Protein 2XRH (pdb70)

Secondary structure (DSSP, 8-state):
---------SSTTS-HHHHHHTTTTS-GGGHHHHHHHHHHHHHHS-HHHHHHHHHHHHHHHHHHHTTS-HHHHHHHHHHHHHHHHHTT----SSTTGGG-

CATH classification: 1.20.120.1430

Radius of gyration: 14.12 Å; Cα contacts (8 Å, |Δi|>4): 79; chains: 1; bounding box: 25×42×30 Å

Sequence (100 aa):
AIDPFTMAKDFSKTSDEDLAKMAGVVAPQDIVDYTKELKKKRMEEKMPEDKKRKAFHKQLHEYATKKNTDKMTVADFEEARQKAVKEALKKGNMEDMDDDFGLRS

Organism: Helicobacter pylori (strain ATCC 700392 / 26695) (NCBI:txid85962)

Nearest PDB structures (foldseek):
  2xrh-assembly1_A-2  TM=1.010E+00  e=1.466E-14  Helicobacter pylori 26695
  6vj0-assembly1_A  TM=4.504E-01  e=1.082E+00  Moringa oleifera
  5dom-assembly1_A  TM=4.501E-01  e=2.202E+00  Moringa oleifera

Foldseek 3Di:
DPPPDDDDPACPPPDLVVLLLCQQPDALVHLQRSVVVLCVVLVPDDPVVSVVSLVSSLVNSCVVPVPPDPVVSLVRLVSNQVSCVVSVHDGAPDSSHSVD

B-factor: mean 22.18, std 10.64, range [7.32, 88.62]

Structure (mmCIF, N/CA/C/O backbone):
data_2XRH
#
_entry.id   2XRH
#
_cell.length_a   47.770
_cell.length_b   47.770
_cell.length_c   83.360
_cell.angle_alpha   90.00
_cell.angle_beta   90.00
_cell.angle_gamma   120.00
#
_symmetry.space_group_name_H-M   'P 31 2 1'
#
loop_
_entity.id
_entity.type
_entity.pdbx_description
1 polymer 'PROTEIN HP0721'
2 non-polymer 'NICOTINIC ACID'
3 water water
#
loop_
_atom_site.group_PDB
_atom_site.id
_atom_site.type_symbol
_atom_site.label_atom_id
_atom_site.label_alt_id
_atom_site.label_comp_id
_atom_site.label_asym_id
_atom_site.label_entity_id
_atom_site.label_seq_id
_atom_site.pdbx_PDB_ins_code
_atom_site.Cartn_x
_atom_site.Cartn_y
_atom_site.Cartn_z
_atom_site.occupancy
_atom_site.B_iso_or_equiv
_atom_site.auth_seq_id
_atom_site.auth_comp_id
_atom_site.auth_asym_id
_atom_site.auth_atom_id
_atom_site.pdbx_PDB_model_num
ATOM 1 N N . ALA A 1 1 ? -8.511 35.832 10.983 1.00 39.98 13 ALA A N 1
ATOM 2 C CA . ALA A 1 1 ? -7.415 35.028 10.370 1.00 39.15 13 ALA A CA 1
ATOM 3 C C . ALA A 1 1 ? -6.547 35.873 9.429 1.00 39.09 13 ALA A C 1
ATOM 4 O O . ALA A 1 1 ? -6.040 35.370 8.416 1.00 39.42 13 ALA A O 1
ATOM 6 N N . ILE A 1 2 ? -6.380 37.160 9.748 1.00 38.03 14 ILE A N 1
ATOM 7 C CA . ILE A 1 2 ? -5.474 38.008 8.976 1.00 37.34 14 ILE A CA 1
ATOM 8 C C . ILE A 1 2 ? -4.026 37.822 9.491 1.00 35.91 14 ILE A C 1
ATOM 9 O O . ILE A 1 2 ? -3.064 38.252 8.841 1.00 36.76 14 ILE A O 1
ATOM 14 N N . ASP A 1 3 ? -3.884 37.213 10.669 1.00 33.78 15 ASP A N 1
ATOM 15 C CA . ASP A 1 3 ? -2.565 36.815 11.177 1.00 32.22 15 ASP A CA 1
ATOM 16 C C . ASP A 1 3 ? -1.895 35.879 10.163 1.00 32.38 15 ASP A C 1
ATOM 17 O O . ASP A 1 3 ? -2.472 34.832 9.832 1.00 31.56 15 ASP A O 1
ATOM 22 N N . PRO A 1 4 ? -0.684 36.245 9.658 1.00 32.61 16 PRO A N 1
ATOM 23 C CA . PRO A 1 4 ? -0.038 35.374 8.664 1.00 33.13 16 PRO A CA 1
ATOM 24 C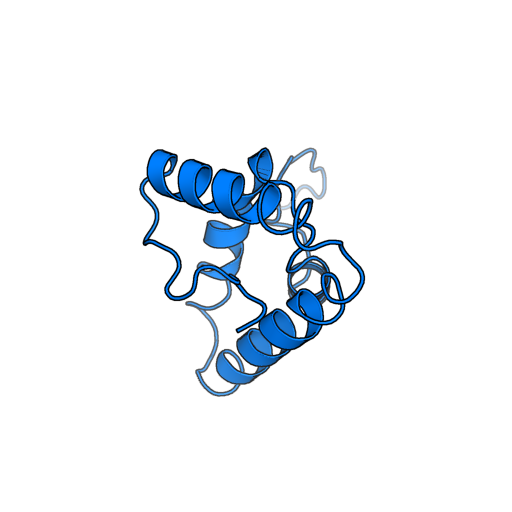 C . PRO A 1 4 ? 0.505 34.035 9.209 1.00 33.34 16 PRO A C 1
ATOM 25 O O . PRO A 1 4 ? 0.821 33.136 8.408 1.00 34.38 16 PRO A O 1
ATOM 29 N N . PHE A 1 5 ? 0.606 33.887 10.534 1.00 33.27 17 PHE A N 1
ATOM 30 C CA . PHE A 1 5 ? 1.057 32.624 11.127 1.00 33.29 17 PHE A CA 1
ATOM 31 C C . PHE A 1 5 ? 0.260 31.434 10.614 1.00 34.59 17 PHE A C 1
ATOM 32 O O . PHE A 1 5 ? -0.972 31.465 10.586 1.00 33.18 17 PHE A O 1
ATOM 40 N N . THR A 1 6 ? 0.942 30.357 10.255 1.00 36.50 18 THR A N 1
ATOM 41 C CA . THR A 1 6 ? 0.227 29.088 10.099 1.00 38.35 18 THR A CA 1
ATOM 42 C C . THR A 1 6 ? 1.138 27.891 10.363 1.00 38.93 18 THR A C 1
ATOM 43 O O . THR A 1 6 ? 2.324 27.934 10.060 1.00 39.38 18 THR A O 1
ATOM 47 N N . MET A 1 7 ? 0.557 26.855 10.967 1.00 40.07 19 MET A N 1
ATOM 48 C CA . MET A 1 7 ? 1.192 25.531 11.122 1.00 40.78 19 MET A CA 1
ATOM 49 C C . MET A 1 7 ? 0.223 24.408 10.681 1.00 41.56 19 MET A C 1
ATOM 50 O O . MET A 1 7 ? 0.183 23.329 11.298 1.00 42.36 19 MET A O 1
ATOM 55 N N . ALA A 1 8 ? -0.539 24.653 9.614 1.00 41.71 20 ALA A N 1
ATOM 56 C CA . ALA A 1 8 ? -1.536 23.683 9.119 1.00 41.52 20 ALA A CA 1
ATOM 57 C C . ALA A 1 8 ? -0.887 22.531 8.321 1.00 40.93 20 ALA A C 1
ATOM 58 O O . ALA A 1 8 ? -0.132 22.766 7.376 1.00 41.52 20 ALA A O 1
ATOM 60 N N . LYS A 1 9 ? -1.165 21.289 8.700 1.00 39.81 21 LYS A N 1
ATOM 61 C CA . LYS A 1 9 ? -0.740 20.154 7.875 1.00 39.26 21 LYS A CA 1
ATOM 62 C 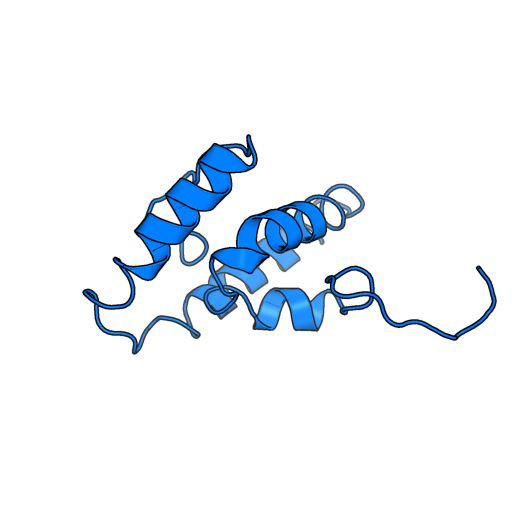C . LYS A 1 9 ? -1.863 19.850 6.898 1.00 37.36 21 LYS A C 1
ATOM 63 O O . LYS A 1 9 ? -2.702 18.968 7.125 1.00 38.43 21 LYS A O 1
ATOM 69 N N . ASP A 1 10 ? -1.888 20.603 5.812 1.00 35.17 22 ASP A N 1
ATOM 70 C CA . ASP A 1 10 ? -2.879 20.382 4.774 1.00 33.74 22 ASP A CA 1
ATOM 71 C C . ASP A 1 10 ? -2.415 21.021 3.457 1.00 31.04 22 ASP A C 1
ATOM 72 O O . ASP A 1 10 ? -1.268 21.472 3.333 1.00 31.99 22 ASP A O 1
ATOM 77 N N . PHE A 1 11 ? -3.318 21.040 2.483 1.00 27.38 23 PHE A N 1
ATOM 78 C CA . PHE A 1 11 ? -3.073 21.560 1.153 1.00 23.79 23 PHE A CA 1
ATOM 79 C C . PHE A 1 11 ? -3.826 22.862 0.952 1.00 22.98 23 PHE A C 1
ATOM 80 O O . PHE A 1 11 ? -3.904 23.364 -0.157 1.00 20.69 23 PHE A O 1
ATOM 88 N N . SER A 1 12 ? -4.355 23.443 2.027 1.00 23.23 24 SER A N 1
ATOM 89 C CA . SER A 1 12 ? -5.122 24.693 1.869 1.00 24.39 24 SER A CA 1
ATOM 90 C C . SER A 1 12 ? -4.256 25.906 1.430 1.00 24.52 24 SER A C 1
ATOM 91 O O . SER A 1 12 ? -4.778 26.867 0.862 1.00 25.54 24 SER A O 1
ATOM 94 N N . LYS A 1 13 ? -2.956 25.875 1.692 1.00 24.69 25 LYS A N 1
ATOM 95 C CA . LYS A 1 13 ? -2.065 26.980 1.303 1.00 26.39 25 LYS A CA 1
ATOM 96 C C . LYS A 1 13 ? -1.247 26.702 0.040 1.00 25.11 25 LYS A C 1
ATOM 97 O O . LYS A 1 13 ? -0.457 27.535 -0.404 1.00 25.33 25 LYS A O 1
ATOM 103 N N . THR A 1 14 ? -1.426 25.517 -0.542 1.00 22.79 26 THR A N 1
ATOM 104 C CA . THR A 1 14 ? -0.657 25.113 -1.719 1.00 21.49 26 THR A CA 1
ATOM 105 C C . THR A 1 14 ? -1.294 25.720 -2.959 1.00 19.60 26 THR A C 1
ATOM 106 O O . THR A 1 14 ? -2.512 25.686 -3.098 1.00 19.70 26 THR A O 1
ATOM 110 N N . SER A 1 15 ? -0.473 26.216 -3.881 1.00 18.82 27 SER A N 1
ATOM 111 C CA . SER A 1 15 ? -0.973 26.760 -5.130 1.00 18.66 27 SER A CA 1
ATOM 112 C C . SER A 1 15 ? -1.591 25.681 -6.002 1.00 18.30 27 SER A C 1
ATOM 113 O O . SER A 1 15 ? -1.259 24.497 -5.847 1.00 17.68 27 SER A O 1
ATOM 116 N N . ASP A 1 16 ? -2.513 26.065 -6.883 1.00 17.24 28 ASP A N 1
ATOM 117 C CA . ASP A 1 16 ? -3.100 25.133 -7.853 1.00 18.78 28 ASP A CA 1
ATOM 118 C C . ASP A 1 16 ? -1.987 24.407 -8.625 1.00 17.91 28 ASP A C 1
ATOM 119 O O . ASP A 1 16 ? -2.058 23.191 -8.866 1.00 16.63 28 ASP A O 1
ATOM 124 N N . GLU A 1 17 ? -0.968 25.159 -9.017 1.00 19.12 29 GLU A N 1
ATOM 125 C CA . GLU A 1 17 ? 0.212 24.634 -9.742 1.00 18.80 29 GLU A CA 1
ATOM 126 C C . GLU A 1 17 ? 0.847 23.507 -9.007 1.00 18.12 29 GLU A C 1
ATOM 127 O O . GLU A 1 17 ? 1.043 22.415 -9.572 1.00 18.05 29 GLU A O 1
ATOM 133 N N . ASP A 1 18 ? 1.180 23.773 -7.748 1.00 17.45 30 ASP A N 1
ATOM 134 C CA . ASP A 1 18 ? 1.835 22.781 -6.929 1.00 17.60 30 ASP A CA 1
ATOM 135 C C . ASP A 1 18 ? 0.934 21.601 -6.632 1.00 16.47 30 ASP A C 1
ATOM 136 O O . ASP A 1 18 ? 1.432 20.479 -6.518 1.00 15.87 30 ASP A O 1
ATOM 141 N N . LEU A 1 19 ? -0.374 21.804 -6.501 1.00 14.70 31 LEU A N 1
ATOM 142 C CA . LEU A 1 19 ? -1.281 20.663 -6.333 1.00 14.96 31 LEU A CA 1
ATOM 143 C C . LEU A 1 19 ? -1.270 19.785 -7.581 1.00 14.64 31 LEU A C 1
ATOM 144 O O . LEU A 1 19 ? -1.267 18.541 -7.493 1.00 15.23 31 LEU A O 1
ATOM 149 N N . ALA A 1 20 ? -1.296 20.406 -8.759 1.00 14.14 32 ALA A N 1
ATOM 150 C CA . ALA A 1 20 ? -1.191 19.621 -9.994 1.00 14.69 32 ALA A CA 1
ATOM 151 C C . ALA A 1 20 ? 0.126 18.842 -10.085 1.00 14.25 32 ALA A C 1
ATOM 152 O O . ALA A 1 20 ? 0.117 17.655 -10.441 1.00 14.15 32 ALA A O 1
ATOM 154 N N . LYS A 1 21 ? 1.243 19.473 -9.735 1.00 13.60 33 LYS A N 1
ATOM 155 C CA . LYS A 1 21 ? 2.572 18.866 -9.861 1.00 14.08 33 LYS A CA 1
ATOM 156 C C . LYS A 1 21 ? 2.790 17.642 -8.965 1.00 13.19 33 LYS A C 1
ATOM 157 O O . LYS A 1 21 ? 3.637 16.819 -9.261 1.00 14.27 33 LYS A O 1
ATOM 163 N N . MET A 1 22 ? 2.007 17.531 -7.909 1.00 11.59 34 MET A N 1
ATOM 164 C CA . MET A 1 22 ? 2.131 16.394 -6.980 1.00 11.86 34 MET A CA 1
ATOM 165 C C . MET A 1 22 ? 1.189 15.250 -7.372 1.00 11.02 34 MET A C 1
ATOM 166 O O . MET A 1 22 ? 1.161 14.216 -6.703 1.00 11.23 34 MET A O 1
ATOM 171 N N . ALA A 1 23 ? 0.429 15.403 -8.456 1.00 11.00 35 ALA A N 1
ATOM 172 C CA . ALA A 1 23 ? -0.475 14.325 -8.872 1.00 9.10 35 ALA A CA 1
ATOM 173 C C . ALA A 1 23 ? 0.293 13.040 -9.102 1.00 9.44 35 ALA A C 1
ATOM 174 O O . ALA A 1 23 ? 1.304 12.986 -9.768 1.00 10.23 35 ALA A O 1
ATOM 176 N N . GLY A 1 24 ? -0.228 11.988 -8.508 1.00 10.83 36 GLY A N 1
ATOM 177 C CA . GLY A 1 24 ? 0.385 10.637 -8.623 1.00 11.76 36 GLY A CA 1
ATOM 178 C C . GLY A 1 24 ? 1.455 10.315 -7.604 1.00 13.82 36 GLY A C 1
ATOM 179 O O . GLY A 1 24 ? 1.880 9.153 -7.502 1.00 16.52 36 GLY A O 1
ATOM 180 N N . VAL A 1 25 ? 1.905 11.308 -6.841 1.00 12.91 37 VAL A N 1
ATOM 181 C CA . VAL A 1 25 ? 2.963 11.133 -5.841 1.00 14.60 37 VAL A CA 1
ATOM 182 C C . VAL A 1 25 ? 2.506 11.380 -4.422 1.00 13.09 37 VAL A C 1
ATOM 183 O O . VAL A 1 25 ? 3.255 11.083 -3.498 1.00 15.45 37 VAL A O 1
ATOM 187 N N . VAL A 1 26 ? 1.289 11.887 -4.243 1.00 11.70 38 VAL A N 1
ATOM 188 C CA . VAL A 1 26 ? 0.778 12.172 -2.896 1.00 11.89 38 VAL A CA 1
ATOM 189 C C . VAL A 1 26 ? 0.655 10.824 -2.162 1.00 11.24 38 VAL A C 1
ATOM 190 O O . VAL A 1 26 ? 0.237 9.852 -2.741 1.00 11.95 38 VAL A O 1
ATOM 194 N N . ALA A 1 27 ? 1.034 10.790 -0.894 1.00 11.91 39 ALA A N 1
ATOM 195 C CA . ALA A 1 27 ? 0.990 9.545 -0.120 1.00 12.41 39 ALA A CA 1
ATOM 196 C C . ALA A 1 27 ? -0.458 9.130 0.109 1.00 11.61 39 ALA A C 1
ATOM 197 O O . ALA A 1 27 ? -1.332 9.984 0.258 1.00 12.14 39 ALA A O 1
ATOM 199 N N . PRO A 1 28 ? -0.738 7.833 0.100 1.00 12.03 40 PRO A N 1
ATOM 200 C CA . PRO A 1 28 ? -2.118 7.403 0.377 1.00 12.29 40 PRO A CA 1
ATOM 201 C C . PRO A 1 28 ? -2.698 7.998 1.655 1.00 12.69 40 PRO A C 1
ATOM 202 O O . PRO A 1 28 ? -3.886 8.294 1.697 1.00 12.83 40 PRO A O 1
ATOM 206 N N . GLN A 1 29 ? -1.888 8.143 2.693 1.00 12.74 41 GLN A N 1
ATOM 207 C CA . GLN A 1 29 ? -2.374 8.677 3.966 1.00 13.82 41 GLN A CA 1
ATOM 208 C C . GLN A 1 29 ? -2.872 10.123 3.837 1.00 13.04 41 GLN A C 1
ATOM 209 O O . GLN A 1 29 ? -3.575 10.592 4.688 1.00 14.80 41 GLN A O 1
ATOM 215 N N . ASP A 1 30 ? -2.467 10.809 2.755 1.00 13.62 42 ASP A N 1
ATOM 216 C CA . ASP A 1 30 ? -2.846 12.209 2.489 1.00 12.98 42 ASP A CA 1
ATOM 217 C C . ASP A 1 30 ? -3.816 12.339 1.334 1.00 12.31 42 ASP A C 1
ATOM 218 O O . ASP A 1 30 ? -4.238 13.469 1.045 1.00 12.57 42 ASP A O 1
ATOM 223 N N . ILE A 1 31 ? -4.266 11.221 0.773 1.00 12.39 43 ILE A N 1
ATOM 224 C CA . ILE A 1 31 ? -5.030 11.263 -0.466 1.00 11.18 43 ILE A CA 1
ATOM 225 C C . ILE A 1 31 ? -6.435 11.799 -0.305 1.00 11.48 43 ILE A C 1
ATOM 226 O O . ILE A 1 31 ? -6.920 12.480 -1.200 1.00 12.06 43 ILE A O 1
ATOM 231 N N . VAL A 1 32 ? -7.098 11.510 0.816 1.00 12.94 44 VAL A N 1
ATOM 232 C CA . VAL A 1 32 ? -8.440 12.048 1.025 1.00 13.41 44 VAL A CA 1
ATOM 233 C C . VAL A 1 32 ? -8.385 13.584 1.131 1.00 13.63 44 VAL A C 1
ATOM 234 O O . VAL A 1 32 ? -9.165 14.285 0.500 1.00 13.53 44 VAL A O 1
ATOM 238 N N . ASP A 1 33 ? -7.454 14.107 1.900 1.00 14.34 45 ASP A N 1
ATOM 239 C CA . ASP A 1 33 ? -7.293 15.533 2.024 1.00 16.12 45 ASP A CA 1
ATOM 240 C C . ASP A 1 33 ? -6.913 16.175 0.695 1.00 14.79 45 ASP A C 1
ATOM 241 O O . ASP A 1 33 ? -7.424 17.222 0.339 1.00 14.07 45 ASP A O 1
ATOM 246 N N . TYR A 1 34 ? -6.045 15.521 -0.065 1.00 12.94 46 TYR A N 1
ATOM 247 C CA . TYR A 1 34 ? -5.670 16.041 -1.376 1.00 12.27 46 TYR A CA 1
ATOM 248 C C . TYR A 1 34 ? -6.871 16.117 -2.301 1.00 12.27 46 TYR A C 1
ATOM 249 O O . TYR A 1 34 ? -7.086 17.124 -2.974 1.00 12.64 46 TYR A O 1
ATOM 258 N N . THR A 1 35 ? -7.641 15.059 -2.357 1.00 12.98 47 THR A N 1
ATOM 259 C CA . THR A 1 35 ? -8.804 14.964 -3.229 1.00 12.87 47 THR A CA 1
ATOM 260 C C . THR A 1 35 ? -9.862 15.984 -2.826 1.00 13.69 47 THR A C 1
ATOM 261 O O . THR A 1 35 ? -10.408 16.669 -3.679 1.00 14.39 47 THR A O 1
ATOM 265 N N . LYS A 1 36 ? -10.107 16.124 -1.520 1.00 15.29 48 LYS A N 1
ATOM 266 C CA . LYS A 1 36 ? -10.997 17.175 -1.033 1.00 15.75 48 LYS A CA 1
ATOM 267 C C . 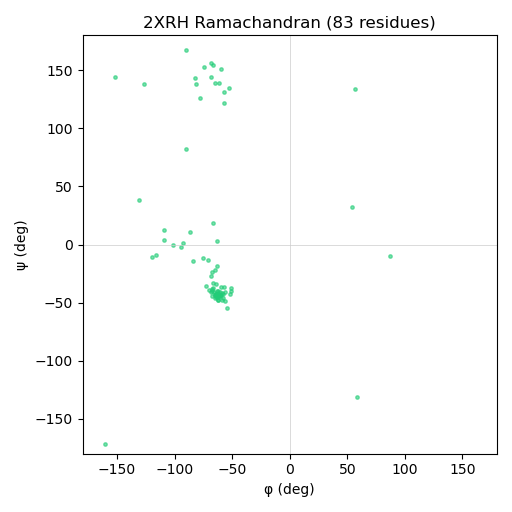LYS A 1 36 ? -10.511 18.564 -1.463 1.00 14.76 48 LYS A C 1
ATOM 268 O O . LYS A 1 36 ? -11.328 19.391 -1.868 1.00 15.82 48 LYS A O 1
ATOM 274 N N . GLU A 1 37 ? -9.223 18.834 -1.385 1.00 14.39 49 GLU A N 1
ATOM 275 C CA . GLU A 1 37 ? -8.691 20.125 -1.782 1.00 14.10 49 GLU A CA 1
ATOM 276 C C . GLU A 1 37 ? -8.875 20.367 -3.288 1.00 14.99 49 GLU A C 1
ATOM 277 O O . GLU A 1 37 ? -9.310 21.426 -3.696 1.00 15.57 49 GLU A O 1
ATOM 283 N N . LEU A 1 38 ? -8.611 19.357 -4.095 1.00 14.35 50 LEU A N 1
ATOM 284 C CA . LEU A 1 38 ? -8.766 19.471 -5.552 1.00 14.75 50 LEU A CA 1
ATOM 285 C C . LEU A 1 38 ? -10.204 19.749 -5.897 1.00 15.17 50 LEU A C 1
ATOM 286 O O . LEU A 1 38 ? -10.454 20.622 -6.698 1.00 15.16 50 LEU A O 1
ATOM 291 N N . LYS A 1 39 ? -11.137 19.058 -5.239 1.00 15.06 51 LYS A N 1
ATOM 292 C CA . LYS A 1 39 ? -12.579 19.209 -5.494 1.00 17.26 51 LYS A CA 1
ATOM 293 C C . LYS A 1 39 ? -13.004 20.600 -5.068 1.00 18.53 51 LYS A C 1
ATOM 294 O O . LYS A 1 39 ? -13.732 21.258 -5.788 1.00 18.50 51 LYS A O 1
ATOM 300 N N A LYS A 1 40 ? -12.519 21.045 -3.921 0.50 18.67 52 LYS A N 1
ATOM 301 N N B LYS A 1 40 ? -12.519 21.053 -3.923 0.50 18.61 52 LYS A N 1
ATOM 302 C CA A LYS A 1 40 ? -12.768 22.417 -3.449 0.50 19.64 52 LYS A CA 1
ATOM 303 C CA B LYS A 1 40 ? -12.798 22.422 -3.450 0.50 19.54 52 LYS A CA 1
ATOM 304 C C A LYS A 1 40 ? -12.366 23.457 -4.497 0.50 19.30 52 LYS A C 1
ATOM 305 C C B LYS A 1 40 ? -12.367 23.465 -4.493 0.50 19.25 52 LYS A C 1
ATOM 306 O O A LYS A 1 40 ? -13.150 24.367 -4.815 0.50 20.07 52 LYS A O 1
ATOM 307 O O B LYS A 1 40 ? -13.139 24.385 -4.811 0.50 20.01 52 LYS A O 1
ATOM 318 N N . ARG A 1 41 ? -11.163 23.332 -5.041 1.00 18.65 53 ARG A N 1
ATOM 319 C CA . ARG A 1 41 ? -10.637 24.283 -6.012 1.00 19.86 53 ARG A CA 1
ATOM 320 C C . ARG A 1 41 ? -11.442 24.207 -7.309 1.00 20.30 53 ARG A C 1
ATOM 321 O O . ARG A 1 41 ? -11.841 25.228 -7.860 1.00 20.57 53 ARG A O 1
ATOM 329 N N . MET A 1 42 ? -11.729 22.996 -7.749 1.00 20.58 54 MET A N 1
ATOM 330 C CA . MET A 1 42 ? -12.410 22.810 -9.038 1.00 21.75 54 MET A CA 1
ATOM 331 C C . MET A 1 42 ? -13.844 23.301 -9.043 1.00 22.81 54 MET A C 1
ATOM 332 O O . MET A 1 42 ? -14.316 23.798 -10.072 1.00 22.21 54 MET A O 1
ATOM 337 N N A GLU A 1 43 ? -14.531 23.132 -7.912 0.50 23.09 55 GLU A N 1
ATOM 338 N N B GLU A 1 43 ? -14.534 23.123 -7.913 0.50 23.12 55 GLU A N 1
ATOM 339 C CA A GLU A 1 43 ? -15.906 23.597 -7.735 0.50 24.52 55 GLU A CA 1
ATOM 340 C CA B GLU A 1 43 ? -15.901 23.612 -7.720 0.50 24.55 55 GLU A CA 1
ATOM 341 C C A GLU A 1 43 ? -16.037 25.092 -7.971 0.50 24.67 55 GLU A C 1
ATOM 342 C C B GLU A 1 43 ? -16.021 25.088 -8.028 0.50 24.70 55 GLU A C 1
ATOM 343 O O A GLU A 1 43 ? -17.137 25.572 -8.283 0.50 25.71 55 GLU A O 1
ATOM 344 O O B GLU A 1 43 ? -17.094 25.549 -8.450 0.50 25.66 55 GLU A O 1
ATOM 355 N N . LYS A 1 44 ? -14.933 25.826 -7.807 1.00 24.21 56 LYS A N 1
ATOM 356 C CA . LYS A 1 44 ? -14.925 27.288 -7.906 1.00 25.05 56 LYS A CA 1
ATOM 357 C C . LYS A 1 44 ? -14.602 27.765 -9.311 1.00 23.53 56 LYS A C 1
ATOM 358 O O . LYS A 1 44 ? -14.934 28.888 -9.695 1.00 24.69 56 LYS A O 1
ATOM 364 N N . MET A 1 45 ? -13.990 26.894 -10.092 1.00 20.14 57 MET A N 1
ATOM 365 C CA . MET A 1 45 ? -13.433 27.251 -11.361 1.00 18.28 57 MET A CA 1
ATOM 366 C C . MET A 1 45 ? -14.479 27.285 -12.486 1.00 16.65 57 MET A C 1
ATOM 367 O O . MET A 1 45 ? -15.380 26.425 -12.553 1.00 16.25 57 MET A O 1
ATOM 372 N N . PRO A 1 46 ? -14.330 28.249 -13.413 1.00 15.29 58 PRO A N 1
ATOM 373 C CA . PRO A 1 46 ? -15.075 28.139 -14.654 1.00 14.80 58 PRO A CA 1
ATOM 374 C C . PRO A 1 46 ? -14.689 26.846 -15.365 1.00 14.85 58 PRO A C 1
ATOM 375 O O . PRO A 1 46 ? -13.565 26.333 -15.200 1.00 14.33 58 PRO A O 1
ATOM 379 N N . GLU A 1 47 ? -1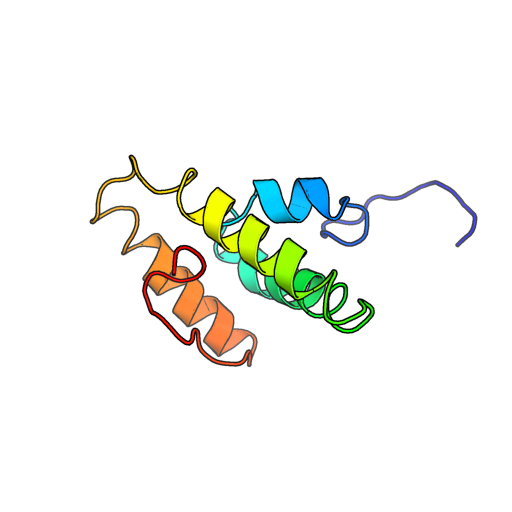5.606 26.298 -16.121 1.00 15.42 59 GLU A N 1
ATOM 380 C CA . GLU A 1 47 ? -15.358 24.997 -16.738 1.00 15.60 59 GLU A CA 1
ATOM 381 C C . GLU A 1 47 ? -14.142 24.990 -17.663 1.00 15.48 59 GLU A C 1
ATOM 382 O O . GLU A 1 47 ? -13.426 23.991 -17.689 1.00 15.10 59 GLU A O 1
ATOM 388 N N . ASP A 1 48 ? -13.868 26.051 -18.412 1.00 16.42 60 ASP A N 1
ATOM 389 C CA . ASP A 1 48 ? -12.652 26.071 -19.251 1.00 17.16 60 ASP A CA 1
ATOM 390 C C . ASP A 1 48 ? -11.384 25.882 -18.416 1.00 16.81 60 ASP A C 1
ATOM 391 O O . ASP A 1 48 ? -10.504 25.058 -18.751 1.00 18.30 60 ASP A O 1
ATOM 396 N N A LYS A 1 49 ? -11.310 26.599 -17.305 0.50 16.36 61 LYS A N 1
ATOM 397 N N B LYS A 1 49 ? -11.322 26.584 -17.297 0.50 15.65 61 LYS A N 1
ATOM 398 C CA A LYS A 1 49 ? -10.174 26.499 -16.402 0.50 16.35 61 LYS A CA 1
ATOM 399 C CA B LYS A 1 49 ? -10.193 26.487 -16.391 0.50 15.16 61 LYS A CA 1
ATOM 400 C C A LYS A 1 49 ? -10.161 25.109 -15.747 0.50 15.73 61 LYS A C 1
ATOM 401 C C B LYS A 1 49 ? -10.164 25.103 -15.751 0.50 15.08 61 LYS A C 1
ATOM 402 O O A LYS A 1 49 ? -9.089 24.503 -15.593 0.50 16.11 61 LYS A O 1
ATOM 403 O O B LYS A 1 49 ? -9.090 24.499 -15.602 0.50 15.51 61 LYS A O 1
ATOM 414 N N . ARG A 1 50 ? -11.324 24.611 -15.349 1.00 15.11 62 ARG A N 1
ATOM 415 C CA . ARG A 1 50 ? -11.404 23.286 -14.689 1.00 15.58 62 ARG A CA 1
ATOM 416 C C . ARG A 1 50 ? -10.876 22.205 -15.618 1.00 15.86 62 ARG A C 1
ATOM 417 O O . ARG A 1 50 ? -10.118 21.334 -15.184 1.00 15.01 62 ARG A O 1
ATOM 425 N N . LYS A 1 51 ? -11.243 22.287 -16.887 1.00 15.45 63 LYS A N 1
ATOM 426 C CA . LYS A 1 51 ? -10.793 21.270 -17.866 1.00 16.67 63 LYS A CA 1
ATOM 427 C C . LYS A 1 51 ? -9.285 21.364 -18.049 1.00 15.75 63 LYS A C 1
ATOM 428 O O . LYS A 1 51 ? -8.590 20.330 -18.158 1.00 16.41 63 LYS A O 1
ATOM 434 N N . ALA A 1 52 ? -8.769 22.577 -18.111 1.00 16.20 64 ALA A N 1
ATOM 435 C CA . ALA A 1 52 ? -7.311 22.809 -18.202 1.00 15.85 64 ALA A CA 1
ATOM 436 C C . ALA A 1 52 ? -6.572 22.219 -17.007 1.00 15.43 64 ALA A C 1
ATOM 437 O O . ALA A 1 52 ? -5.510 21.584 -17.147 1.00 15.18 64 ALA A O 1
ATOM 439 N N . PHE A 1 53 ? -7.135 22.426 -15.840 1.00 15.60 65 PHE A N 1
ATOM 440 C CA . PHE A 1 53 ? -6.537 21.985 -14.602 1.00 14.58 65 PHE A CA 1
ATOM 441 C C . PHE A 1 53 ? -6.554 20.455 -14.550 1.00 14.97 65 PHE A C 1
ATOM 442 O O . PHE A 1 53 ? -5.557 19.802 -14.187 1.00 14.42 65 PHE A O 1
ATOM 450 N N . HIS A 1 54 ? -7.670 19.872 -14.924 1.00 15.04 66 HIS A N 1
ATOM 451 C CA . HIS A 1 54 ? -7.807 18.412 -14.962 1.00 16.06 66 HIS A CA 1
ATOM 452 C C . HIS A 1 54 ? -6.799 17.811 -15.918 1.00 15.56 66 HIS A C 1
ATOM 453 O O . HIS A 1 54 ? -6.189 16.791 -15.611 1.00 14.41 66 HIS A O 1
ATOM 460 N N . LYS A 1 55 ? -6.584 18.452 -17.076 1.00 15.39 67 LYS A N 1
ATOM 461 C CA . LYS A 1 55 ? -5.570 17.990 -18.013 1.00 16.25 67 LYS A CA 1
ATOM 462 C C . LYS A 1 55 ? -4.189 18.005 -17.385 1.00 14.52 67 LYS A C 1
ATOM 463 O O . LYS A 1 55 ? -3.395 17.056 -17.569 1.00 15.01 67 LYS A O 1
ATOM 469 N N . GLN A 1 56 ? -3.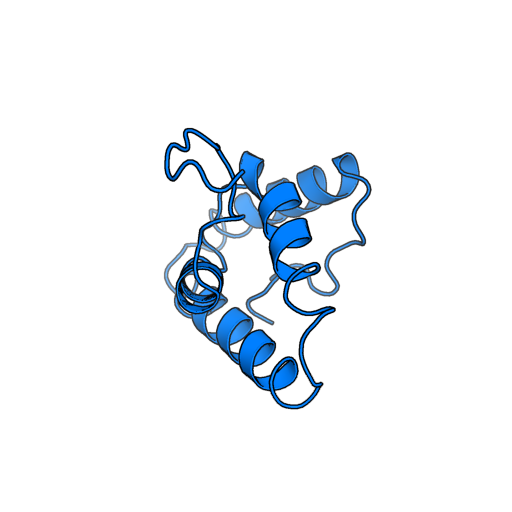877 19.055 -16.666 1.00 14.89 68 GLN A N 1
ATOM 470 C CA . GLN A 1 56 ? -2.598 19.141 -15.963 1.00 15.63 68 GLN A CA 1
ATOM 471 C C . GLN A 1 56 ? -2.451 18.051 -14.924 1.00 14.27 68 GLN A C 1
ATOM 472 O O . GLN A 1 56 ? -1.389 17.424 -14.802 1.00 14.53 68 GLN A O 1
ATOM 478 N N . LEU A 1 57 ? -3.532 17.759 -14.220 1.00 14.14 69 LEU A N 1
ATOM 479 C CA . LEU A 1 57 ? -3.482 16.704 -13.196 1.00 13.91 69 LEU A CA 1
ATOM 480 C C . LEU A 1 57 ? -3.155 15.378 -13.883 1.00 13.74 69 LEU A C 1
ATOM 481 O O . LEU A 1 57 ? -2.298 14.599 -13.408 1.00 13.94 69 LEU A O 1
ATOM 486 N N . HIS A 1 58 ? -3.813 15.117 -15.013 1.00 13.35 70 HIS A N 1
ATOM 487 C CA . HIS A 1 58 ? -3.542 13.885 -15.747 1.00 13.47 70 HIS A CA 1
ATOM 488 C C . HIS A 1 58 ? -2.098 13.842 -16.267 1.00 12.40 70 HIS A C 1
ATOM 489 O O . HIS A 1 58 ? -1.417 12.815 -16.176 1.00 11.73 70 HIS A O 1
ATOM 496 N N . GLU A 1 59 ? -1.640 14.950 -16.850 1.00 12.41 71 GLU A N 1
ATOM 497 C CA . GLU A 1 59 ? -0.283 15.015 -17.394 1.00 12.61 71 GLU A CA 1
ATOM 498 C C . GLU A 1 59 ? 0.756 14.803 -16.327 1.00 12.23 71 GLU A C 1
ATOM 499 O O . GLU A 1 59 ? 1.716 14.061 -16.520 1.00 12.12 71 GLU A O 1
ATOM 505 N N . TYR A 1 60 ? 0.596 15.454 -15.190 1.00 11.23 72 TYR A N 1
ATOM 506 C CA . TYR A 1 60 ? 1.552 15.269 -14.103 1.00 11.07 72 TYR A CA 1
ATOM 507 C C . TYR A 1 60 ? 1.473 13.863 -13.489 1.00 9.84 72 TYR A C 1
ATOM 508 O O . TYR A 1 60 ? 2.513 13.282 -13.177 1.00 9.61 72 TYR A O 1
ATOM 517 N N . ALA A 1 61 ? 0.281 13.333 -13.300 1.00 10.26 73 ALA A N 1
ATOM 518 C CA . ALA A 1 61 ? 0.168 11.984 -12.757 1.00 8.53 73 ALA A CA 1
ATOM 519 C C . ALA A 1 61 ? 0.918 11.045 -13.709 1.00 8.65 73 ALA A C 1
ATOM 520 O O . ALA A 1 61 ? 1.616 10.146 -13.267 1.00 8.73 73 ALA A O 1
ATOM 522 N N . THR A 1 62 ? 0.758 11.257 -15.008 1.00 9.08 74 THR A N 1
ATOM 523 C CA . THR A 1 62 ? 1.408 10.389 -15.993 1.00 9.50 74 THR A CA 1
ATOM 524 C C . THR A 1 62 ? 2.941 10.464 -15.879 1.00 9.01 74 THR A C 1
ATOM 525 O O . THR A 1 62 ? 3.634 9.455 -15.719 1.00 9.52 74 THR A O 1
ATOM 529 N N A LYS A 1 63 ? 3.467 11.686 -15.905 0.50 10.08 75 LYS A N 1
ATOM 530 N N B LYS A 1 63 ? 3.504 11.669 -15.910 0.50 9.52 75 LYS A N 1
ATOM 531 C CA A LYS A 1 63 ? 4.898 11.920 -15.816 0.50 10.27 75 LYS A CA 1
ATOM 532 C CA B LYS A 1 63 ? 4.955 11.774 -15.878 0.50 9.28 75 LYS A CA 1
ATOM 533 C C A LYS A 1 63 ? 5.497 11.387 -14.535 0.50 9.73 75 LYS A C 1
ATOM 534 C C B LYS A 1 63 ? 5.529 11.381 -14.523 0.50 9.14 75 LYS A C 1
ATOM 535 O O A LYS A 1 63 ? 6.608 10.852 -14.510 0.50 10.33 75 LYS A O 1
ATOM 536 O O B LYS A 1 63 ? 6.656 10.889 -14.442 0.50 9.73 75 LYS A O 1
ATOM 547 N N . ASN A 1 64 ? 4.745 11.558 -13.457 1.00 8.97 76 ASN A N 1
ATOM 548 C CA . ASN A 1 64 ? 5.221 11.212 -12.133 1.00 9.21 76 ASN A CA 1
ATOM 549 C C . ASN A 1 64 ? 5.191 9.736 -11.853 1.00 9.71 76 ASN A C 1
ATOM 550 O O . ASN A 1 64 ? 5.845 9.287 -10.897 1.00 13.01 76 ASN A O 1
ATOM 555 N N . THR A 1 65 ? 4.455 8.981 -12.663 1.00 8.76 77 THR A N 1
ATOM 556 C CA . THR A 1 65 ? 4.330 7.532 -12.435 1.00 8.70 77 THR A CA 1
ATOM 557 C C . THR A 1 65 ? 4.834 6.654 -13.580 1.00 9.47 77 THR A C 1
ATOM 558 O O . THR A 1 65 ? 4.963 5.437 -13.376 1.00 9.57 77 THR A O 1
ATOM 562 N N . ASP A 1 66 ? 5.131 7.255 -14.742 1.00 9.00 78 ASP A N 1
ATOM 563 C CA . ASP A 1 66 ? 5.569 6.511 -15.918 1.00 9.39 78 ASP A CA 1
ATOM 564 C C . ASP A 1 66 ? 6.714 5.544 -15.665 1.00 9.90 78 ASP A C 1
ATOM 565 O O . ASP A 1 66 ? 6.722 4.467 -16.253 1.00 10.03 78 ASP A O 1
ATOM 570 N N . LYS A 1 67 ? 7.694 5.938 -14.851 1.00 10.94 79 LYS A N 1
ATOM 571 C CA . LYS A 1 67 ? 8.925 5.138 -14.614 1.00 11.59 79 LYS A CA 1
ATOM 572 C C . LYS A 1 67 ? 8.823 4.257 -13.407 1.00 10.69 79 LYS A C 1
ATOM 573 O O . LYS A 1 67 ? 9.762 3.510 -13.126 1.00 12.79 79 LYS A O 1
ATOM 579 N N . MET A 1 68 ? 7.708 4.320 -12.676 1.00 9.83 80 MET A N 1
ATOM 580 C CA . MET A 1 68 ? 7.520 3.410 -11.547 1.00 9.31 80 MET A CA 1
ATOM 581 C C . MET A 1 68 ? 7.338 2.008 -12.108 1.00 8.89 80 MET A C 1
ATOM 582 O O . MET A 1 68 ? 6.885 1.841 -13.238 1.00 9.54 80 MET A O 1
ATOM 587 N N . THR A 1 69 ? 7.642 1.016 -11.303 1.00 8.40 81 THR A N 1
ATOM 588 C CA . THR A 1 69 ? 7.269 -0.360 -11.663 1.00 8.66 81 THR A CA 1
ATOM 589 C C . THR A 1 69 ? 5.767 -0.539 -11.462 1.00 8.09 81 THR A C 1
ATOM 590 O O . THR A 1 69 ? 5.143 0.097 -10.640 1.00 7.68 81 THR A O 1
ATOM 594 N N . VAL A 1 70 ? 5.190 -1.461 -12.229 1.00 7.32 82 VAL A N 1
ATOM 595 C CA . VAL A 1 70 ? 3.806 -1.825 -12.033 1.00 7.81 82 VAL A CA 1
ATOM 596 C C . VAL A 1 70 ? 3.561 -2.291 -10.594 1.00 8.66 82 VAL A C 1
ATOM 597 O O . VAL A 1 70 ? 2.551 -1.942 -9.997 1.00 8.16 82 VAL A O 1
ATOM 601 N N . ALA A 1 71 ? 4.475 -3.063 -10.020 1.00 8.99 83 ALA A N 1
ATOM 602 C CA . ALA A 1 71 ? 4.277 -3.539 -8.675 1.00 8.51 83 ALA A CA 1
ATOM 603 C C . ALA A 1 71 ? 4.111 -2.380 -7.685 1.00 7.77 83 ALA A C 1
ATOM 604 O O . ALA A 1 71 ? 3.206 -2.374 -6.852 1.00 10.10 83 ALA A O 1
ATOM 606 N N . ASP A 1 72 ? 4.998 -1.412 -7.783 1.00 7.70 84 ASP A N 1
ATOM 607 C CA . ASP A 1 72 ? 4.962 -0.289 -6.861 1.00 8.66 84 ASP A CA 1
ATOM 608 C C . ASP A 1 72 ? 3.725 0.580 -7.163 1.00 8.85 84 ASP A C 1
ATOM 609 O O . ASP A 1 72 ? 3.097 1.089 -6.242 1.00 10.17 84 ASP A O 1
ATOM 614 N N . PHE A 1 73 ? 3.390 0.769 -8.441 1.00 8.90 85 PHE A N 1
ATOM 615 C CA . PHE A 1 73 ? 2.233 1.595 -8.788 1.00 8.04 85 PHE A CA 1
ATOM 616 C C . PHE A 1 73 ? 0.925 0.968 -8.314 1.00 9.24 85 PHE A C 1
ATOM 617 O O . PHE A 1 73 ? 0.066 1.648 -7.725 1.00 10.52 85 PHE A O 1
ATOM 625 N N A GLU A 1 74 ? 0.782 -0.324 -8.526 0.50 9.13 86 GLU A N 1
ATOM 626 N N B GLU A 1 74 ? 0.776 -0.334 -8.530 0.50 9.22 86 GLU A N 1
ATOM 627 C CA A GLU A 1 74 ? -0.405 -1.023 -8.082 0.50 9.73 86 GLU A CA 1
ATOM 628 C CA B GLU A 1 74 ? -0.431 -1.032 -8.083 0.50 9.83 86 GLU A CA 1
ATOM 629 C C A GLU A 1 74 ? -0.550 -0.985 -6.560 0.50 9.59 86 GLU A C 1
ATOM 630 C C B GLU A 1 74 ? -0.556 -0.999 -6.557 0.50 9.65 86 GLU A C 1
ATOM 631 O O A GLU A 1 74 ? -1.653 -0.793 -6.017 0.50 10.42 86 GLU A O 1
ATOM 632 O O B GLU A 1 74 ? -1.655 -0.815 -6.005 0.50 10.47 86 GLU A O 1
ATOM 643 N N . ALA A 1 75 ? 0.562 -1.145 -5.858 1.00 9.54 87 ALA A N 1
ATOM 644 C CA . ALA A 1 75 ? 0.527 -1.084 -4.381 1.00 10.41 87 ALA A CA 1
ATOM 645 C C . ALA A 1 75 ? -0.005 0.263 -3.953 1.00 10.77 87 ALA A C 1
ATOM 646 O O . ALA A 1 75 ? -0.846 0.337 -3.059 1.00 11.49 87 ALA A O 1
ATOM 648 N N . ARG A 1 76 ? 0.497 1.329 -4.569 1.00 10.66 88 ARG A N 1
ATOM 649 C CA . ARG A 1 76 ? -0.026 2.658 -4.240 1.00 10.96 88 ARG A CA 1
ATOM 650 C C . ARG A 1 76 ? -1.506 2.813 -4.596 1.00 10.66 88 ARG A C 1
ATOM 651 O O . ARG A 1 76 ? -2.290 3.346 -3.783 1.00 10.55 88 ARG A O 1
ATOM 659 N N . GLN A 1 77 ? -1.897 2.361 -5.779 1.00 10.85 89 GLN A N 1
ATOM 660 C CA . GLN A 1 77 ? -3.252 2.583 -6.248 1.00 10.91 89 GLN A CA 1
ATOM 661 C C . GLN A 1 77 ? -4.240 1.826 -5.391 1.00 11.77 89 GLN A C 1
ATOM 662 O O . GLN A 1 77 ? -5.349 2.320 -5.107 1.00 12.82 89 GLN A O 1
ATOM 668 N N . LYS A 1 78 ? -3.856 0.625 -4.963 1.00 11.35 90 LYS A N 1
ATOM 669 C CA . LYS A 1 78 ? -4.731 -0.157 -4.067 1.00 12.41 90 LYS A CA 1
ATOM 670 C C . LYS A 1 78 ? -4.923 0.576 -2.733 1.00 12.74 90 LYS A C 1
ATOM 671 O O . LYS A 1 78 ? -6.024 0.651 -2.174 1.00 12.43 90 LYS A O 1
ATOM 677 N N . ALA A 1 79 ? -3.850 1.132 -2.216 1.00 10.75 91 ALA A N 1
ATOM 678 C CA . ALA A 1 79 ? -3.898 1.846 -0.956 1.00 10.58 91 ALA A CA 1
ATOM 679 C C . ALA A 1 79 ? -4.737 3.132 -1.109 1.00 10.27 91 ALA A C 1
ATOM 680 O O . ALA A 1 79 ? -5.468 3.535 -0.198 1.00 10.89 91 ALA A O 1
ATOM 682 N N . VAL A 1 80 ? -4.599 3.798 -2.251 1.00 11.03 92 VAL A N 1
ATOM 683 C CA . VAL A 1 80 ? -5.364 4.987 -2.541 1.00 11.15 92 VAL A CA 1
ATOM 684 C C . VAL A 1 80 ? -6.852 4.613 -2.569 1.00 10.86 92 VAL A C 1
ATOM 685 O O . VAL A 1 80 ? -7.671 5.291 -1.969 1.00 11.09 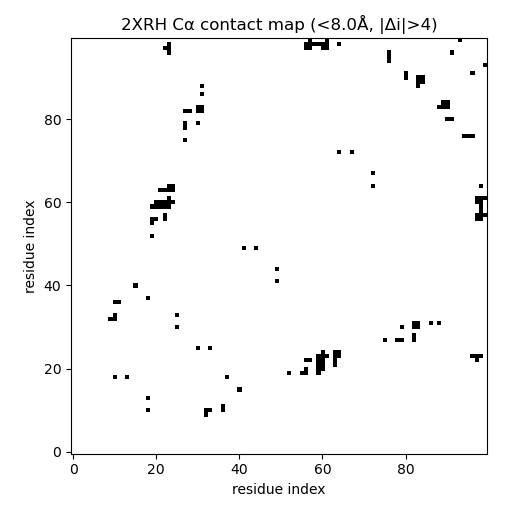92 VAL A O 1
ATOM 689 N N . LYS A 1 81 ? -7.187 3.552 -3.255 1.00 11.26 93 LYS A N 1
ATOM 690 C CA . LYS A 1 81 ? -8.584 3.130 -3.386 1.00 12.23 93 LYS A CA 1
ATOM 691 C C . LYS A 1 81 ? -9.167 2.889 -2.009 1.00 13.24 93 LYS A C 1
ATOM 692 O O . LYS A 1 81 ? -10.253 3.353 -1.701 1.00 15.37 93 LYS A O 1
ATOM 698 N N . GLU A 1 82 ? -8.431 2.183 -1.179 1.00 13.91 94 GLU A N 1
ATOM 699 C CA . GLU A 1 82 ? -8.868 1.907 0.184 1.00 14.23 94 GLU A CA 1
ATOM 700 C C . GLU A 1 82 ? -8.991 3.136 1.040 1.00 13.42 94 GLU A C 1
ATOM 701 O O . GLU A 1 82 ? -9.983 3.273 1.776 1.00 13.42 94 GLU A O 1
ATOM 707 N N . ALA A 1 83 ? -8.027 4.044 0.951 1.00 12.18 95 ALA A N 1
ATOM 708 C CA . ALA A 1 83 ? -8.107 5.288 1.680 1.00 12.22 95 ALA A CA 1
ATOM 709 C C . ALA A 1 83 ? -9.340 6.079 1.259 1.00 13.00 95 ALA A C 1
ATOM 710 O O . ALA A 1 83 ? -10.019 6.650 2.087 1.00 14.63 95 ALA A O 1
ATOM 712 N N . LEU A 1 84 ? -9.599 6.164 -0.039 1.00 13.04 96 LEU A N 1
ATOM 713 C CA . LEU A 1 84 ? -10.724 6.913 -0.508 1.00 14.49 96 LEU A CA 1
ATOM 714 C C . LEU A 1 84 ? -12.021 6.304 0.028 1.00 16.35 96 LEU A C 1
ATOM 715 O O . LEU A 1 84 ? -12.934 7.053 0.407 1.00 18.54 96 LEU A O 1
ATOM 720 N N . LYS A 1 85 ? -12.101 4.977 0.021 1.00 17.22 97 LYS A N 1
ATOM 721 C CA . LYS A 1 85 ? -13.286 4.240 0.552 1.00 20.13 97 LYS A CA 1
ATOM 722 C C . LYS A 1 85 ? -13.523 4.649 1.991 1.00 22.20 97 LYS A C 1
ATOM 723 O O . LYS A 1 85 ? -14.658 5.018 2.391 1.00 23.41 97 LYS A O 1
ATOM 729 N N . LYS A 1 86 ? -12.460 4.623 2.768 1.00 24.55 98 LYS A N 1
ATOM 730 C CA . LYS A 1 86 ? -12.569 4.907 4.212 1.00 26.74 98 LYS A CA 1
ATOM 731 C C . LYS A 1 86 ? -12.917 6.311 4.512 1.00 29.16 98 LYS A C 1
ATOM 732 O O . LYS A 1 86 ? -13.499 6.591 5.574 1.00 31.45 98 LYS A O 1
ATOM 738 N N . GLY A 1 87 ? -12.548 7.214 3.619 1.00 30.68 99 GLY A N 1
ATOM 739 C CA . GLY A 1 87 ? -12.876 8.604 3.758 1.00 32.62 99 GLY A CA 1
ATOM 740 C C . GLY A 1 87 ? -14.226 8.905 3.175 1.00 33.93 99 GLY A C 1
ATOM 741 O O . GLY A 1 87 ? -14.564 10.058 3.025 1.00 35.21 99 GLY A O 1
ATOM 742 N N . ASN A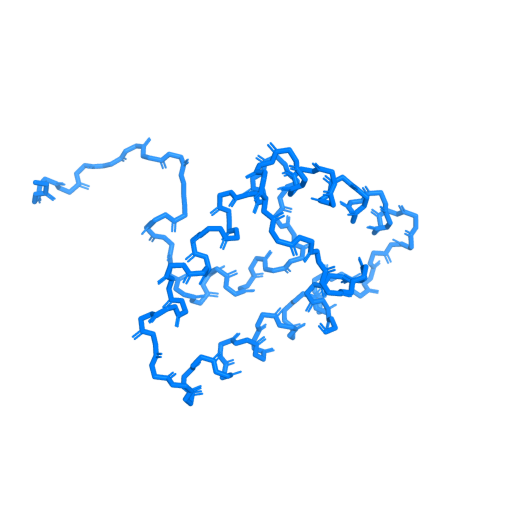 1 88 ? -14.980 7.852 2.836 1.00 35.81 100 ASN A N 1
ATOM 743 C CA . ASN A 1 88 ? -16.295 7.953 2.188 1.00 37.18 100 ASN A CA 1
ATOM 744 C C . ASN A 1 88 ? -16.348 8.769 0.889 1.00 37.57 100 ASN A C 1
ATOM 745 O O . ASN A 1 88 ? -17.378 9.376 0.549 1.00 38.50 100 ASN A O 1
ATOM 750 N N . MET A 1 89 ? -15.244 8.725 0.135 1.00 36.63 101 MET A N 1
ATOM 751 C CA . MET A 1 89 ? -15.115 9.448 -1.130 1.00 36.74 101 MET A CA 1
ATOM 752 C C . MET A 1 89 ? -15.595 8.588 -2.295 1.00 37.10 101 MET A C 1
ATOM 753 O O . MET A 1 89 ? -15.739 7.372 -2.159 1.00 37.22 101 MET A O 1
ATOM 758 N N . GLU A 1 90 ? -15.769 9.248 -3.444 1.00 38.44 102 GLU A N 1
ATOM 759 C CA . GLU A 1 90 ? -16.514 8.785 -4.671 1.00 39.04 102 GLU A CA 1
ATOM 760 C C . GLU A 1 90 ? -16.079 7.587 -5.602 1.00 38.85 102 GLU A C 1
ATOM 761 O O . GLU A 1 90 ? -16.618 7.485 -6.705 1.00 39.54 102 GLU A O 1
ATOM 767 N N . ASP A 1 91 ? -15.220 6.660 -5.175 1.00 37.93 103 ASP A N 1
ATOM 768 C CA . ASP A 1 91 ? -14.544 5.693 -6.093 1.00 37.43 103 ASP A CA 1
ATOM 769 C C . ASP A 1 91 ? -13.763 6.383 -7.202 1.00 35.63 103 ASP A C 1
ATOM 770 O O . ASP A 1 91 ? -14.286 7.260 -7.865 1.00 35.52 103 ASP A O 1
ATOM 775 N N . MET A 1 92 ? -12.537 5.940 -7.451 1.00 34.49 104 MET A N 1
ATOM 776 C CA . MET A 1 92 ? -11.855 6.294 -8.684 1.00 33.29 104 MET A CA 1
ATOM 777 C C . MET A 1 92 ? -12.649 5.763 -9.866 1.00 32.80 104 MET A C 1
ATOM 778 O O . MET A 1 92 ? -13.137 4.620 -9.839 1.00 33.27 104 MET A O 1
ATOM 783 N N . ASP A 1 93 ? -12.739 6.575 -10.921 1.00 31.97 105 ASP A N 1
ATOM 784 C CA . ASP A 1 93 ? -13.356 6.142 -12.171 1.00 31.70 105 ASP A CA 1
ATOM 785 C C . ASP A 1 93 ? -12.480 5.057 -12.815 1.00 30.59 105 ASP A C 1
ATOM 786 O O . ASP A 1 93 ? -12.974 4.067 -13.352 1.00 30.82 105 ASP A O 1
ATOM 791 N N . ASP A 1 94 ? -11.168 5.257 -12.739 1.00 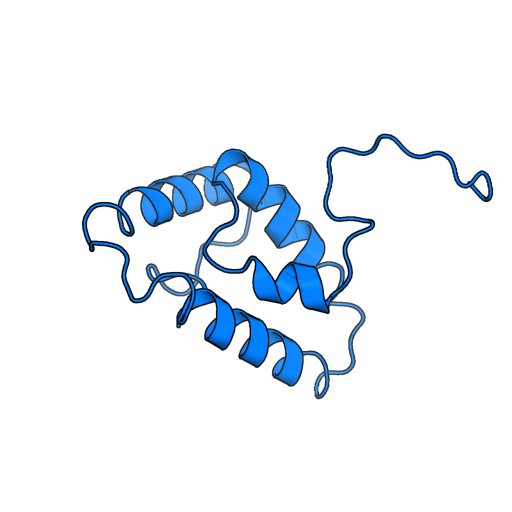28.85 106 ASP A N 1
ATOM 792 C CA . ASP A 1 94 ? -10.197 4.372 -13.361 1.00 28.25 106 ASP A CA 1
ATOM 793 C C . ASP A 1 94 ? -9.195 3.934 -12.296 1.00 26.14 106 ASP A C 1
ATOM 794 O O . ASP A 1 94 ? -8.763 4.748 -11.480 1.00 26.12 106 ASP A O 1
ATOM 799 N N . ASP A 1 95 ? -8.817 2.658 -12.291 1.00 24.16 107 ASP A N 1
ATOM 800 C CA . ASP A 1 95 ? -7.852 2.184 -11.342 1.00 24.45 107 ASP A CA 1
ATOM 801 C C . ASP A 1 95 ? -6.463 2.786 -11.479 1.00 22.89 107 ASP A C 1
ATOM 802 O O . ASP A 1 95 ? -5.782 2.952 -10.410 1.00 21.41 107 ASP A O 1
ATOM 807 N N . PHE A 1 96 ? -6.041 3.091 -12.737 1.00 20.50 108 PHE A N 1
ATOM 808 C CA . PHE A 1 96 ? -4.775 3.846 -12.999 1.00 18.80 108 PHE A CA 1
ATOM 809 C C . PHE A 1 96 ? -4.850 5.261 -12.409 1.00 19.31 108 PHE A C 1
ATOM 810 O O . PHE A 1 96 ? -3.936 6.071 -12.616 1.00 17.98 108 PHE A O 1
ATOM 818 N N . GLY A 1 97 ? -5.939 5.593 -11.720 1.00 19.82 109 GLY A N 1
ATOM 819 C CA . GLY A 1 97 ? -6.135 6.885 -11.101 1.00 20.26 109 GLY A CA 1
ATOM 820 C C . GLY A 1 97 ? -6.081 8.084 -12.022 1.00 19.34 109 GLY A C 1
ATOM 821 O O . GLY A 1 97 ? -6.693 8.110 -13.099 1.00 20.15 109 GLY A O 1
ATOM 822 N N . LEU A 1 98 ? -5.297 9.088 -11.608 1.00 19.11 110 LEU A N 1
ATOM 823 C CA . LEU A 1 98 ? -5.260 10.334 -12.294 1.00 18.56 110 LEU A CA 1
ATOM 824 C C . LEU A 1 98 ? -4.481 10.244 -13.591 1.00 17.71 110 LEU A C 1
ATOM 825 O O . LEU A 1 98 ? -4.558 11.160 -14.372 1.00 18.80 110 LEU A O 1
ATOM 830 N N . ARG A 1 99 ? -3.732 9.162 -13.854 1.00 15.92 111 ARG A N 1
ATOM 831 C CA . ARG A 1 99 ? -3.004 9.087 -15.127 1.00 17.29 111 ARG A CA 1
ATOM 832 C C . ARG A 1 99 ? -3.930 9.216 -16.273 1.00 21.36 111 ARG A C 1
ATOM 833 O O . ARG A 1 99 ? -3.580 9.897 -17.217 1.00 22.34 111 ARG A O 1
ATOM 841 N N . SER A 1 100 ? -5.122 8.642 -16.103 1.00 24.48 112 SER A N 1
ATOM 842 C CA . SER A 1 100 ? -6.109 8.372 -17.125 1.00 29.48 112 SER A CA 1
ATOM 843 C C . SER A 1 100 ? -7.315 9.343 -17.054 1.00 30.70 112 SER A C 1
ATOM 844 O O . SER A 1 100 ? -7.914 9.581 -15.988 1.00 32.09 112 SER A O 1
#

InterPro domains:
  IPR009488 Protein of unknown function DUF1104 [PF06518] (22-98)
  IPR009488 Protein of unknown function DUF1104 [PIRSF016128] (1-152)
  IPR038310 DUF1104 superfamily [G3DSA:1.20.120.1430] (15-112)

Solvent-accessible surface area: 7047 Å² total; per-residue (Å²): 149,178,99,123,152,66,163,59,180,71,29,58,152,33,56,60,104,69,0,4,91,47,0,8,81,10,38,39,160,36,12,28,75,2,28,104,21,12,86,109,36,27,151,158,38,82,83,94,109,55,122,46,18,60,128,67,2,48,67,49,2,40,118,52,7,65,184,71,82,122,75,85,22,83,64,38,14,117,42,7,85,86,23,13,71,158,24,141,34,124,92,43,138,54,106,130,8,54,66,74